Protein AF-A0A7C9CH06-F1 (afdb_monomer)

Foldseek 3Di:
DDDPCLVVCVVVNVCCVVQVLVVQQVVVCVVVVHRGDSVNSVVVVVVVVVLLVLLVVVLVVVVVLCVVLVNDDDSVVSSVCCNVPVVVSVVVSVVSVVVD

Organism: Opuntia streptacantha (NCBI:txid393608)

Solvent-accessible surface area (backbone atoms only — not comparable to full-atom values): 5587 Å² total; per-residue (Å²): 135,69,93,79,60,57,71,80,43,52,70,56,47,52,46,34,71,78,39,46,31,54,52,48,9,55,53,49,16,65,76,66,76,41,95,45,49,40,68,59,34,38,52,53,52,50,54,54,49,51,53,51,51,49,24,54,52,52,26,57,50,49,57,51,50,28,64,76,70,71,50,90,84,53,73,65,58,43,37,50,40,22,66,76,38,45,70,60,43,51,53,51,53,50,50,64,57,72,77,106

pLDDT: mean 87.13, std 10.78, range [40.25, 96.25]

Mean predicted aligned error: 7.33 Å

Radius of gyration: 19.56 Å; Cα contacts (8 Å, |Δi|>4): 58; chains: 1; bounding box: 33×28×54 Å

Secondary structure (DSSP, 8-state):
--TTGGGGSHHHHHHHHH-HHHHHHHHHHHHTTS---HHHHHHHHHHHHHHHHHHHHHHHHHHHHHHHHT----HHHHHHHHHHHHHHHHHHHHHHHHT-

InterPro domains:
  I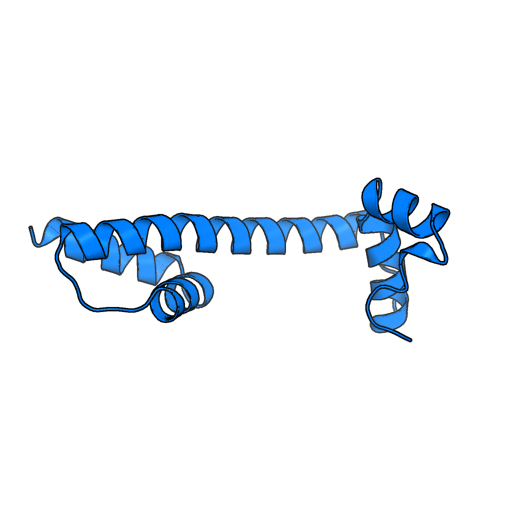PR006461 PLAC8 motif-containing protein [PF04749] (1-96)
  IPR006461 PLAC8 motif-containing protein [TIGR01571] (1-98)

Structure (mmCIF, N/CA/C/O backbone):
data_AF-A0A7C9CH06-F1
#
_entry.id   AF-A0A7C9CH06-F1
#
loop_
_atom_site.group_PDB
_atom_site.id
_atom_site.type_symbol
_atom_site.label_atom_id
_atom_site.label_alt_id
_atom_site.label_comp_id
_atom_site.label_asym_id
_atom_site.label_entity_id
_atom_site.label_seq_id
_atom_site.pdbx_PDB_ins_code
_atom_site.Cartn_x
_atom_site.Cartn_y
_atom_site.Cartn_z
_atom_site.occupancy
_atom_site.B_iso_or_equiv
_atom_site.auth_seq_id
_atom_site.auth_comp_id
_atom_site.auth_asym_id
_atom_site.auth_atom_id
_atom_site.pdbx_PDB_model_num
ATOM 1 N N . THR A 1 1 ? -8.769 -10.024 -26.191 1.00 49.56 1 THR A N 1
ATOM 2 C CA . THR A 1 1 ? -7.811 -10.797 -25.383 1.00 49.56 1 THR A CA 1
ATOM 3 C C . THR A 1 1 ? -8.604 -11.495 -24.314 1.00 49.56 1 THR A C 1
ATOM 5 O O . THR A 1 1 ? -9.334 -10.813 -23.600 1.00 49.56 1 THR A O 1
ATOM 8 N N . ASP A 1 2 ? -8.537 -12.823 -24.277 1.00 50.91 2 ASP A N 1
ATOM 9 C CA . ASP A 1 2 ? -9.234 -13.637 -23.283 1.00 50.91 2 ASP A CA 1
ATOM 10 C C . ASP A 1 2 ? -8.537 -13.570 -21.916 1.00 50.91 2 ASP A C 1
ATOM 12 O O . ASP A 1 2 ? -7.341 -13.284 -21.800 1.00 50.91 2 ASP A O 1
ATOM 16 N N . LEU A 1 3 ? -9.313 -13.799 -20.858 1.00 40.25 3 LEU A N 1
ATOM 17 C CA . LEU A 1 3 ? -8.829 -13.873 -19.484 1.00 40.25 3 LEU A CA 1
ATOM 18 C C . LEU A 1 3 ? -7.871 -15.080 -19.374 1.00 40.25 3 LEU A C 1
ATOM 20 O O . LEU A 1 3 ? -8.298 -16.201 -19.623 1.00 40.25 3 LEU A O 1
ATOM 24 N N . LEU A 1 4 ? -6.610 -14.859 -18.971 1.00 51.25 4 LEU A N 1
ATOM 25 C CA . LEU A 1 4 ? -5.547 -15.879 -18.791 1.00 51.25 4 LEU A CA 1
ATOM 26 C C . LEU A 1 4 ? -4.761 -16.326 -20.047 1.00 51.25 4 LEU A C 1
ATOM 28 O O . LEU A 1 4 ? -4.096 -17.359 -20.010 1.00 51.25 4 LEU A O 1
ATOM 32 N N . ASP A 1 5 ? -4.706 -15.519 -21.109 1.00 60.53 5 ASP A N 1
ATOM 33 C CA . ASP A 1 5 ? -3.862 -15.787 -22.297 1.00 60.53 5 ASP A CA 1
ATOM 34 C C . ASP A 1 5 ? -2.331 -15.665 -22.046 1.00 60.53 5 ASP A C 1
ATOM 36 O O . ASP A 1 5 ? -1.519 -15.661 -22.968 1.00 60.53 5 ASP A O 1
ATOM 40 N N . CYS A 1 6 ? -1.887 -15.569 -20.786 1.00 61.75 6 CYS A N 1
ATOM 41 C CA . CYS A 1 6 ? -0.467 -15.439 -20.431 1.00 61.75 6 CYS A CA 1
ATOM 42 C C . CYS A 1 6 ? 0.376 -16.663 -20.832 1.00 61.75 6 CYS A C 1
ATOM 44 O O . CYS A 1 6 ? 1.581 -16.538 -21.051 1.00 61.75 6 CYS A O 1
ATOM 46 N N . CYS A 1 7 ? -0.253 -17.835 -20.957 1.00 59.62 7 CYS A N 1
ATOM 47 C CA . CYS A 1 7 ? 0.399 -19.079 -21.364 1.00 59.62 7 CYS A CA 1
ATOM 48 C C . CYS A 1 7 ? 0.637 -19.184 -22.877 1.00 59.62 7 CYS A C 1
ATOM 50 O O . CYS A 1 7 ? 1.359 -20.085 -23.299 1.00 59.62 7 CYS A O 1
ATOM 52 N N . SER A 1 8 ? 0.071 -18.281 -23.684 1.00 73.81 8 SER A N 1
ATOM 53 C CA . SER A 1 8 ? 0.287 -18.248 -25.137 1.00 73.81 8 SER A CA 1
ATOM 54 C C . SER A 1 8 ? 1.666 -17.701 -25.512 1.00 73.81 8 SER A C 1
ATOM 56 O O . SER A 1 8 ? 2.202 -18.032 -26.567 1.00 73.81 8 SER A O 1
ATOM 58 N N . GLU A 1 9 ? 2.300 -16.952 -24.603 1.00 76.00 9 GLU A N 1
ATOM 59 C CA . GLU A 1 9 ? 3.699 -16.525 -24.704 1.00 76.00 9 GLU A CA 1
ATOM 60 C C . GLU A 1 9 ? 4.497 -16.981 -23.465 1.00 76.00 9 GLU A C 1
ATOM 62 O O . GLU A 1 9 ? 4.902 -16.162 -22.633 1.00 76.00 9 GLU A O 1
ATOM 67 N N . PRO A 1 10 ? 4.771 -18.291 -23.312 1.00 76.06 10 PRO A N 1
ATOM 68 C CA . PRO A 1 10 ? 5.369 -18.843 -22.094 1.00 76.06 10 PRO A CA 1
ATOM 69 C C . PRO A 1 10 ? 6.759 -18.260 -21.800 1.00 76.06 10 PRO A C 1
ATOM 71 O O . PRO A 1 10 ? 7.103 -18.030 -20.643 1.00 76.06 10 PRO A O 1
ATOM 74 N N . CYS A 1 11 ? 7.542 -17.935 -22.834 1.00 78.38 11 CYS A N 1
ATOM 75 C CA . CYS A 1 11 ? 8.826 -17.247 -22.679 1.00 78.38 11 CYS A CA 1
ATOM 76 C C . CYS A 1 11 ? 8.670 -15.834 -22.100 1.00 78.38 11 CYS A C 1
ATOM 78 O O . CYS A 1 11 ? 9.490 -15.414 -21.283 1.00 78.38 11 CYS A O 1
ATOM 80 N N . LEU A 1 12 ? 7.627 -15.100 -22.504 1.00 78.88 12 LEU A N 1
ATOM 81 C CA . LEU A 1 12 ? 7.341 -13.775 -21.962 1.00 78.88 12 LEU A CA 1
ATOM 82 C C . LEU A 1 12 ? 6.851 -13.893 -20.519 1.00 78.88 12 LEU A C 1
ATOM 84 O O . LEU A 1 12 ? 7.361 -13.182 -19.663 1.00 78.88 12 LEU A O 1
ATOM 88 N N . CYS A 1 13 ? 5.958 -14.844 -20.231 1.00 81.31 13 CYS A N 1
ATOM 89 C CA . CYS A 1 13 ? 5.489 -15.113 -18.873 1.00 81.31 13 CYS A CA 1
ATOM 90 C C . CYS A 1 13 ? 6.650 -15.458 -17.923 1.00 81.31 13 CYS A C 1
ATOM 92 O O . CYS A 1 13 ? 6.757 -14.875 -16.844 1.00 81.31 13 CYS A O 1
ATOM 94 N N . LEU A 1 14 ? 7.566 -16.343 -18.339 1.00 81.62 14 LEU A N 1
ATOM 95 C CA . LEU A 1 14 ? 8.777 -16.671 -17.579 1.00 81.62 14 LEU A CA 1
ATOM 96 C C . LEU A 1 14 ? 9.669 -15.439 -17.393 1.00 81.62 14 LEU A C 1
ATOM 98 O O . LEU A 1 14 ? 10.105 -15.152 -16.280 1.00 81.62 14 LEU A O 1
ATOM 102 N N . LYS A 1 15 ? 9.906 -14.663 -18.455 1.00 80.88 15 LYS A N 1
ATOM 103 C CA . LYS A 1 15 ? 10.706 -13.437 -18.369 1.00 80.88 15 LYS A CA 1
ATOM 104 C C . LYS A 1 15 ? 10.086 -12.414 -17.417 1.00 80.88 15 LYS A C 1
ATOM 106 O O . LYS A 1 15 ? 10.811 -11.816 -16.633 1.00 80.88 15 LYS A O 1
ATOM 111 N N . THR A 1 16 ? 8.773 -12.211 -17.457 1.00 84.69 16 THR A N 1
ATOM 112 C CA . THR A 1 16 ? 8.065 -11.305 -16.545 1.00 84.69 16 THR A CA 1
ATOM 113 C C . THR A 1 16 ? 8.111 -11.811 -15.109 1.00 84.69 16 THR A C 1
ATOM 115 O O . THR A 1 16 ? 8.262 -11.004 -14.199 1.00 84.69 16 THR A O 1
ATOM 118 N N . PHE A 1 17 ? 8.044 -13.125 -14.892 1.00 80.12 17 PHE A N 1
ATOM 119 C CA . PHE A 1 17 ? 8.186 -13.711 -13.562 1.00 80.12 17 PHE A CA 1
ATOM 120 C C . PHE A 1 17 ? 9.573 -13.439 -12.954 1.00 80.12 17 PHE A C 1
ATOM 122 O O . PHE A 1 17 ? 9.662 -13.010 -11.806 1.00 80.12 17 PHE A O 1
ATOM 129 N N . PHE A 1 18 ? 10.652 -13.627 -13.722 1.00 83.06 18 PHE A N 1
ATOM 130 C CA . PHE A 1 18 ? 12.020 -13.376 -13.241 1.00 83.06 18 PHE A CA 1
ATOM 131 C C . PHE A 1 18 ? 12.413 -11.889 -13.245 1.00 83.06 18 PHE A C 1
ATOM 133 O O . PHE A 1 18 ? 13.209 -11.455 -12.413 1.00 83.06 18 PHE A O 1
ATOM 140 N N . CYS A 1 19 ? 11.869 -11.101 -14.173 1.00 84.06 19 CYS A N 1
ATOM 141 C CA . CYS A 1 19 ? 12.205 -9.692 -14.388 1.00 84.06 19 CYS A CA 1
ATOM 142 C C . CYS A 1 19 ? 10.930 -8.849 -14.616 1.00 84.06 19 CYS A C 1
ATOM 144 O O . CYS A 1 19 ? 10.701 -8.321 -15.715 1.00 84.06 19 CYS A O 1
ATOM 146 N N . PRO A 1 20 ? 10.079 -8.680 -13.584 1.00 86.75 20 PRO A N 1
ATOM 147 C CA . PRO A 1 20 ? 8.800 -7.981 -13.724 1.00 86.75 20 PRO A CA 1
ATOM 148 C C . PRO A 1 20 ? 8.983 -6.498 -14.056 1.00 86.75 20 PRO A C 1
ATOM 150 O O . PRO A 1 20 ? 8.195 -5.933 -14.815 1.00 86.75 20 PRO A O 1
ATOM 153 N N . CYS A 1 21 ? 10.056 -5.876 -13.559 1.00 91.75 21 CYS A N 1
ATOM 154 C CA . CYS A 1 21 ? 10.351 -4.466 -13.800 1.00 91.75 21 CYS A CA 1
ATOM 155 C C . CYS A 1 21 ? 10.647 -4.152 -15.266 1.00 91.75 21 CYS A C 1
ATOM 157 O O . CYS A 1 21 ? 10.246 -3.094 -15.732 1.00 91.75 21 CYS A O 1
ATOM 159 N N . ASP A 1 22 ? 11.272 -5.062 -16.018 1.00 89.06 22 ASP A N 1
ATOM 160 C CA . ASP A 1 22 ? 11.539 -4.842 -17.446 1.00 89.06 22 ASP A CA 1
ATOM 161 C C . ASP A 1 22 ? 10.241 -4.844 -18.250 1.00 89.06 22 ASP A C 1
ATOM 163 O O . ASP A 1 22 ? 10.012 -3.996 -19.117 1.00 89.06 22 ASP A O 1
ATOM 167 N N . THR A 1 23 ? 9.363 -5.795 -17.928 1.00 90.69 23 THR A N 1
ATOM 168 C CA . THR A 1 23 ? 8.044 -5.892 -18.555 1.00 90.69 23 THR A CA 1
ATOM 169 C C . THR A 1 23 ? 7.222 -4.651 -18.216 1.00 90.69 23 THR A C 1
ATOM 171 O O . THR A 1 23 ? 6.679 -3.998 -19.108 1.00 90.69 23 TH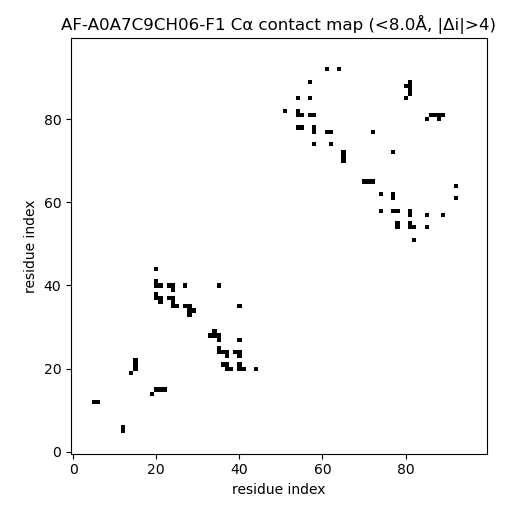R A O 1
ATOM 174 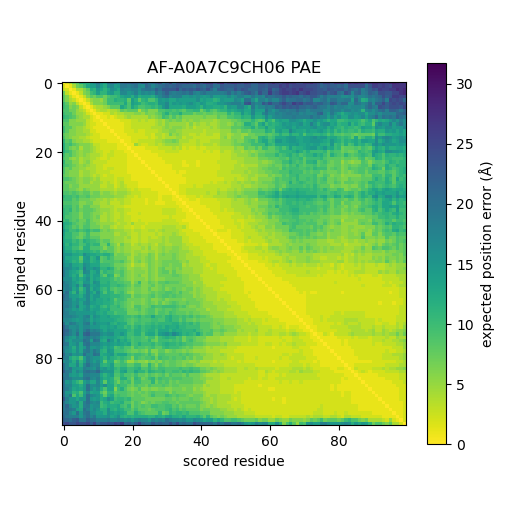N N . PHE A 1 24 ? 7.197 -4.263 -16.939 1.00 92.06 24 PHE A N 1
ATOM 175 C CA . PHE A 1 24 ? 6.462 -3.091 -16.479 1.00 92.06 24 PHE A CA 1
ATOM 176 C C . PHE A 1 24 ? 7.038 -1.772 -17.010 1.00 92.06 24 PHE A C 1
ATOM 178 O O . PHE A 1 24 ? 6.274 -0.868 -17.340 1.00 92.06 24 PHE A O 1
ATOM 185 N N . ALA A 1 25 ? 8.359 -1.655 -17.165 1.00 93.62 25 ALA A N 1
ATOM 186 C CA . ALA A 1 25 ? 9.009 -0.493 -17.766 1.00 93.62 25 ALA A CA 1
ATOM 187 C C . ALA A 1 25 ? 8.614 -0.320 -19.233 1.00 93.62 25 ALA A C 1
ATOM 189 O O . ALA A 1 25 ? 8.309 0.795 -19.660 1.00 93.62 25 ALA A O 1
ATOM 190 N N . LYS A 1 26 ? 8.544 -1.420 -19.996 1.00 92.88 26 LYS A N 1
ATOM 191 C CA . LYS A 1 26 ? 8.064 -1.392 -21.383 1.00 92.88 26 LYS A CA 1
ATOM 192 C C . LYS A 1 26 ? 6.604 -0.936 -21.456 1.00 92.88 26 LYS A C 1
ATOM 194 O O . LYS A 1 26 ? 6.292 -0.046 -22.243 1.00 92.88 26 LYS A O 1
ATOM 199 N N . ILE A 1 27 ? 5.736 -1.485 -20.602 1.00 92.94 27 ILE A N 1
ATOM 200 C CA . ILE A 1 27 ? 4.321 -1.081 -20.509 1.00 92.94 27 ILE A CA 1
ATOM 201 C C . ILE A 1 27 ? 4.208 0.406 -20.147 1.00 92.94 27 ILE A C 1
ATOM 203 O O . ILE A 1 27 ? 3.545 1.168 -20.848 1.00 92.94 27 ILE A O 1
ATOM 207 N N . SER A 1 28 ? 4.902 0.837 -19.093 1.00 92.75 28 SER A N 1
ATOM 208 C CA . SER A 1 28 ? 4.877 2.219 -18.603 1.00 92.75 28 SER A CA 1
ATOM 209 C C . SER A 1 28 ? 5.425 3.203 -19.631 1.00 92.75 28 SER A C 1
ATOM 211 O O . SER A 1 28 ? 4.922 4.320 -19.726 1.00 92.75 28 SER A O 1
ATOM 213 N N . THR A 1 29 ? 6.417 2.786 -20.423 1.00 95.50 29 THR A N 1
ATOM 214 C CA . THR A 1 29 ? 6.988 3.611 -21.490 1.00 95.50 29 THR A CA 1
ATOM 215 C C . THR A 1 29 ? 5.956 3.939 -22.560 1.00 95.50 29 THR A C 1
ATOM 217 O O . THR A 1 29 ? 5.806 5.099 -22.943 1.00 95.50 29 THR A O 1
ATOM 220 N N . VAL A 1 30 ? 5.213 2.923 -23.010 1.00 96.25 30 VAL A N 1
ATOM 221 C CA . VAL A 1 30 ? 4.140 3.090 -23.997 1.00 96.25 30 VAL A CA 1
ATOM 222 C C . VAL A 1 30 ? 2.986 3.900 -23.402 1.00 96.25 30 VAL A C 1
ATOM 224 O O . VAL A 1 30 ? 2.527 4.849 -24.027 1.00 96.25 30 VAL A O 1
ATOM 227 N N . ALA A 1 31 ? 2.559 3.577 -22.176 1.00 95.12 31 ALA A N 1
ATOM 228 C CA . ALA A 1 31 ? 1.426 4.233 -21.521 1.00 95.12 31 ALA A CA 1
ATOM 229 C C . ALA A 1 31 ? 1.655 5.730 -21.249 1.00 95.12 31 ALA A C 1
ATOM 231 O O . ALA A 1 31 ? 0.722 6.519 -21.350 1.00 95.12 31 ALA A O 1
ATOM 232 N N . ASN A 1 32 ? 2.887 6.127 -20.917 1.00 93.31 32 ASN A N 1
ATOM 233 C CA . ASN A 1 32 ? 3.228 7.519 -20.607 1.00 93.31 32 ASN A CA 1
ATOM 234 C C . ASN A 1 32 ? 3.852 8.274 -21.792 1.00 93.31 32 ASN A C 1
ATOM 236 O O . ASN A 1 32 ? 4.243 9.428 -21.626 1.00 93.31 32 ASN A O 1
ATOM 240 N N . ASN A 1 33 ? 3.998 7.632 -22.960 1.00 95.50 33 ASN A N 1
ATOM 241 C CA . ASN A 1 33 ? 4.707 8.168 -24.128 1.00 95.50 33 ASN A CA 1
ATOM 242 C C . ASN A 1 33 ? 6.091 8.773 -23.779 1.00 95.50 33 ASN A C 1
ATOM 244 O O . ASN A 1 33 ? 6.507 9.798 -24.318 1.00 95.50 33 ASN A O 1
ATOM 248 N N . ARG A 1 34 ? 6.794 8.154 -22.823 1.00 95.56 34 ARG A N 1
ATOM 249 C CA . ARG A 1 34 ? 8.097 8.591 -22.297 1.00 95.56 34 ARG A CA 1
ATOM 250 C C . ARG A 1 34 ? 8.910 7.367 -21.933 1.00 95.56 34 ARG A C 1
ATOM 252 O O . ARG A 1 34 ? 8.382 6.477 -21.286 1.00 95.56 34 ARG A O 1
ATOM 259 N N . TYR A 1 35 ? 10.195 7.341 -22.276 1.00 95.50 35 TYR A N 1
ATOM 260 C CA . TYR A 1 35 ? 11.075 6.254 -21.849 1.00 95.50 35 TYR A CA 1
ATOM 261 C C . TYR A 1 35 ? 11.126 6.141 -20.317 1.00 95.50 35 TYR A C 1
ATOM 263 O O . TYR A 1 35 ? 11.525 7.086 -19.635 1.00 95.50 35 TYR A O 1
ATOM 271 N N . ILE A 1 36 ? 10.735 4.974 -19.800 1.00 95.31 36 ILE A N 1
ATOM 272 C CA . ILE A 1 36 ? 10.834 4.586 -18.392 1.00 95.31 36 ILE A CA 1
ATOM 273 C C . ILE A 1 36 ? 11.889 3.491 -18.284 1.00 95.31 36 ILE A C 1
ATOM 275 O O . ILE A 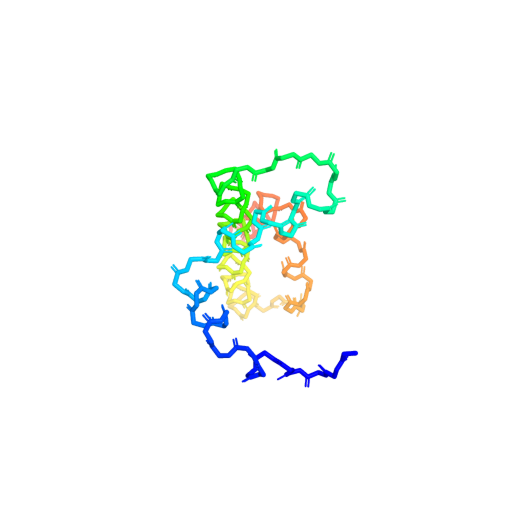1 36 ? 11.796 2.453 -18.938 1.00 95.31 36 ILE A O 1
ATOM 279 N N . SER A 1 37 ? 12.895 3.707 -17.439 1.00 94.81 37 SER A N 1
ATOM 280 C CA . SER A 1 37 ? 13.913 2.685 -17.178 1.00 94.81 37 SER A CA 1
ATOM 281 C C . SER A 1 37 ? 13.380 1.573 -16.266 1.00 94.81 37 SER A C 1
ATOM 283 O O . SER A 1 37 ? 12.511 1.811 -15.426 1.00 94.81 37 SER A O 1
ATOM 285 N N . SER A 1 38 ? 13.952 0.368 -16.363 1.00 91.06 38 SER A N 1
ATOM 286 C CA . SER A 1 38 ? 13.626 -0.745 -15.452 1.00 91.06 38 SER A CA 1
ATOM 287 C C . SER A 1 38 ? 13.832 -0.371 -13.980 1.00 91.06 38 SER A C 1
ATOM 289 O O . SER A 1 38 ? 12.992 -0.667 -13.137 1.00 91.06 38 SER A O 1
ATOM 291 N N . THR A 1 39 ? 14.882 0.394 -13.669 1.00 93.19 39 THR A N 1
ATOM 292 C CA . THR A 1 39 ? 15.144 0.904 -12.316 1.00 93.19 39 THR A CA 1
ATOM 293 C C . THR A 1 39 ? 14.043 1.840 -11.817 1.00 93.19 39 THR A C 1
ATOM 295 O O . THR A 1 39 ? 13.645 1.758 -10.657 1.00 93.19 39 THR A O 1
ATOM 298 N N . GLU A 1 40 ? 13.546 2.737 -12.667 1.00 92.75 40 GLU A N 1
ATOM 299 C CA . GLU A 1 40 ? 12.448 3.651 -12.329 1.00 92.75 40 GLU A CA 1
ATOM 300 C C . GLU A 1 40 ? 11.137 2.886 -12.105 1.00 92.75 40 GLU A C 1
ATOM 302 O O . GLU A 1 40 ? 10.466 3.094 -11.093 1.00 92.75 40 GLU A O 1
ATOM 307 N N . ALA A 1 41 ? 10.837 1.923 -12.980 1.00 91.81 41 ALA A N 1
ATOM 308 C CA . ALA A 1 41 ? 9.712 1.004 -12.841 1.00 91.81 41 ALA A CA 1
ATOM 309 C C . ALA A 1 41 ? 9.784 0.185 -11.536 1.00 91.81 41 ALA A C 1
ATOM 311 O O . ALA A 1 41 ? 8.812 0.132 -10.782 1.00 91.81 41 ALA A O 1
ATOM 312 N N . CYS A 1 42 ? 10.948 -0.395 -11.229 1.00 90.38 42 CYS A N 1
ATOM 313 C CA . CYS A 1 42 ? 11.209 -1.130 -9.990 1.00 90.38 42 CYS A CA 1
ATOM 314 C C . CYS A 1 42 ? 11.014 -0.250 -8.752 1.00 90.38 42 CYS A C 1
ATOM 316 O O . CYS A 1 42 ? 10.360 -0.671 -7.804 1.00 90.38 42 CYS A O 1
ATOM 318 N N . LYS A 1 43 ? 11.542 0.980 -8.748 1.00 90.94 43 LYS A N 1
ATOM 319 C CA . LYS A 1 43 ? 11.370 1.908 -7.619 1.00 90.94 43 LYS A CA 1
ATOM 320 C C . LYS A 1 43 ? 9.896 2.189 -7.343 1.00 90.94 43 LYS A C 1
ATOM 322 O O . LYS A 1 43 ? 9.483 2.107 -6.189 1.00 90.94 43 LYS A O 1
ATOM 327 N N . GLY A 1 44 ? 9.114 2.462 -8.389 1.00 87.75 44 GLY A N 1
ATOM 328 C CA . GLY A 1 44 ? 7.668 2.646 -8.271 1.00 87.75 44 GLY A CA 1
ATOM 329 C C . GLY A 1 44 ? 6.986 1.405 -7.697 1.00 87.75 44 GLY A C 1
ATOM 330 O O . GLY A 1 44 ? 6.340 1.484 -6.654 1.00 87.75 44 GLY A O 1
ATOM 331 N N . LEU A 1 45 ? 7.189 0.242 -8.324 1.00 88.31 45 LEU A N 1
ATOM 332 C CA . LEU A 1 45 ? 6.595 -1.024 -7.883 1.00 88.31 45 LEU A CA 1
ATOM 333 C C . LEU A 1 45 ? 6.947 -1.368 -6.431 1.00 88.31 45 LEU A C 1
ATOM 335 O O . LEU A 1 45 ? 6.060 -1.740 -5.665 1.00 88.31 45 LEU A O 1
ATOM 339 N N . MET A 1 46 ? 8.212 -1.218 -6.030 1.00 88.56 46 MET A N 1
ATOM 340 C CA . MET A 1 46 ? 8.641 -1.476 -4.655 1.00 88.56 46 MET A CA 1
ATOM 341 C C . MET A 1 46 ? 7.995 -0.502 -3.672 1.00 88.56 46 MET A C 1
ATOM 343 O O . MET A 1 46 ? 7.506 -0.942 -2.636 1.00 88.56 46 MET A O 1
ATOM 347 N N . ALA A 1 47 ? 7.950 0.796 -3.986 1.00 88.25 47 ALA A N 1
ATOM 348 C CA . ALA A 1 47 ? 7.326 1.787 -3.114 1.00 88.25 47 ALA A CA 1
ATOM 349 C C . ALA A 1 47 ? 5.838 1.474 -2.883 1.00 88.25 47 ALA A C 1
ATOM 351 O O . ALA A 1 47 ? 5.400 1.401 -1.735 1.00 88.25 47 ALA A O 1
ATOM 352 N N . TYR A 1 48 ? 5.079 1.195 -3.950 1.00 85.56 48 TYR A N 1
ATOM 353 C CA . TYR A 1 48 ? 3.670 0.808 -3.829 1.00 85.56 48 TYR A CA 1
ATOM 354 C C . TYR A 1 48 ? 3.491 -0.521 -3.084 1.00 85.56 48 TYR A C 1
ATOM 356 O O . TYR A 1 48 ? 2.597 -0.634 -2.246 1.00 85.56 48 TYR A O 1
ATOM 364 N N . SER A 1 49 ? 4.363 -1.504 -3.327 1.00 86.75 49 SER A N 1
ATOM 365 C CA . SER A 1 49 ? 4.316 -2.803 -2.642 1.00 86.75 49 SER A CA 1
ATOM 366 C C . SER A 1 49 ? 4.594 -2.675 -1.144 1.00 86.75 49 SER A C 1
ATOM 368 O O . SER A 1 49 ? 3.908 -3.302 -0.342 1.00 86.75 49 SER A O 1
ATOM 370 N N . LEU A 1 50 ? 5.561 -1.842 -0.748 1.00 86.94 50 LEU A N 1
ATOM 371 C CA . LEU A 1 50 ? 5.879 -1.584 0.658 1.00 86.94 50 LEU A CA 1
ATOM 372 C C . LEU A 1 50 ? 4.724 -0.880 1.374 1.00 86.94 50 LEU A C 1
ATOM 374 O O . LEU A 1 50 ? 4.363 -1.282 2.479 1.00 86.94 50 LEU A O 1
ATOM 378 N N . ILE A 1 51 ? 4.113 0.126 0.738 1.00 85.38 51 ILE A N 1
ATOM 379 C CA . ILE A 1 51 ? 2.949 0.832 1.291 1.00 85.38 51 ILE A CA 1
ATOM 380 C C . ILE A 1 51 ? 1.784 -0.142 1.480 1.00 85.38 51 ILE A C 1
ATOM 382 O O . ILE A 1 51 ? 1.223 -0.221 2.573 1.00 85.38 51 ILE A O 1
ATOM 386 N N . LEU A 1 52 ? 1.455 -0.926 0.449 1.00 86.44 52 LEU A N 1
ATOM 387 C CA . LEU A 1 52 ? 0.372 -1.903 0.517 1.00 86.44 52 LEU A CA 1
ATOM 388 C C . LEU A 1 52 ? 0.648 -2.974 1.580 1.00 86.44 52 LEU A C 1
ATOM 390 O O . LEU A 1 52 ? -0.227 -3.275 2.386 1.00 86.44 52 LEU A O 1
ATOM 394 N N . SER A 1 53 ? 1.872 -3.507 1.632 1.00 89.44 53 SER A N 1
ATOM 395 C CA . SER A 1 53 ? 2.274 -4.494 2.638 1.00 89.44 53 SER A CA 1
ATOM 396 C C . SER A 1 53 ? 2.170 -3.938 4.057 1.00 89.44 53 SER A C 1
ATOM 398 O O . SER A 1 53 ? 1.716 -4.651 4.952 1.00 89.44 53 SER A O 1
ATOM 400 N N . CYS A 1 54 ? 2.573 -2.683 4.271 1.00 89.50 54 CYS A N 1
ATOM 401 C CA . CYS A 1 54 ? 2.432 -2.004 5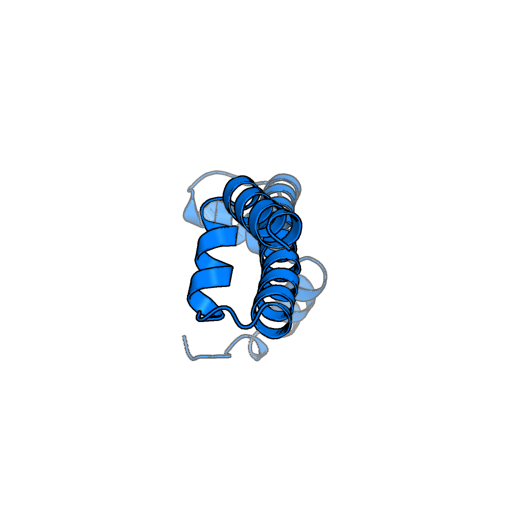.555 1.00 89.50 54 CYS A CA 1
ATOM 402 C C . CYS A 1 54 ? 0.953 -1.919 5.958 1.00 89.50 54 CYS A C 1
ATOM 404 O O . CYS A 1 54 ? 0.594 -2.406 7.027 1.00 89.50 54 CYS A O 1
ATOM 406 N N . CYS A 1 55 ? 0.089 -1.423 5.063 1.00 88.75 55 CYS A N 1
ATOM 407 C CA . CYS A 1 55 ? -1.350 -1.291 5.314 1.00 88.75 55 CYS A CA 1
ATOM 408 C C . CYS A 1 55 ? -2.023 -2.644 5.587 1.00 88.75 55 CYS A C 1
ATOM 410 O O . CYS A 1 55 ? -2.849 -2.761 6.487 1.00 88.75 55 CYS A O 1
ATOM 412 N N . CYS A 1 56 ? -1.660 -3.689 4.838 1.00 89.62 56 CYS A N 1
ATOM 413 C CA . CYS A 1 56 ? -2.160 -5.043 5.073 1.00 89.62 56 CYS A CA 1
ATOM 414 C C . CYS A 1 56 ? -1.734 -5.567 6.449 1.00 89.62 56 CYS A C 1
ATOM 416 O O . CYS A 1 56 ? -2.540 -6.173 7.156 1.00 89.62 56 CYS A O 1
ATOM 418 N N . HIS A 1 57 ? -0.477 -5.337 6.839 1.00 92.19 57 HIS A N 1
ATOM 419 C CA . HIS A 1 57 ? 0.040 -5.792 8.124 1.00 92.19 57 HIS A CA 1
ATOM 420 C C . HIS A 1 57 ? -0.661 -5.091 9.292 1.00 92.19 57 HIS A C 1
ATOM 422 O O . HIS A 1 57 ? -1.164 -5.760 10.197 1.00 92.19 57 HIS A O 1
ATOM 428 N N . THR A 1 58 ? -0.756 -3.763 9.251 1.00 91.12 58 THR A N 1
ATOM 429 C CA . THR A 1 58 ? -1.418 -2.976 10.295 1.00 91.12 58 THR A CA 1
ATOM 430 C C . THR A 1 58 ? -2.922 -3.252 10.341 1.00 91.12 58 THR A C 1
ATOM 432 O O . THR A 1 58 ? -3.464 -3.458 11.422 1.00 91.12 58 THR A O 1
ATOM 435 N N . CYS A 1 59 ? -3.589 -3.432 9.196 1.00 92.44 59 CYS A N 1
ATOM 436 C CA . CYS A 1 59 ? -4.984 -3.880 9.142 1.00 92.44 59 CYS A CA 1
ATOM 437 C C . CYS A 1 59 ? -5.186 -5.257 9.803 1.00 92.44 59 CYS A C 1
ATOM 439 O O . CYS A 1 59 ? -6.171 -5.474 10.511 1.00 92.44 59 CYS A O 1
ATOM 441 N N . CYS A 1 60 ? -4.264 -6.209 9.618 1.00 93.69 60 CYS A N 1
ATOM 442 C CA . CYS A 1 60 ? -4.341 -7.502 10.307 1.00 93.69 60 CYS A CA 1
ATOM 443 C C . CYS A 1 60 ? -4.264 -7.343 11.834 1.00 93.69 60 CYS A C 1
ATOM 445 O O . CYS A 1 60 ? -4.952 -8.060 12.566 1.00 93.69 60 CYS A O 1
ATOM 447 N N . VAL A 1 61 ? -3.435 -6.415 12.320 1.00 95.19 61 VAL A N 1
ATOM 448 C CA . VAL A 1 61 ? -3.340 -6.076 13.747 1.00 95.19 61 VAL A CA 1
ATOM 449 C C . VAL A 1 61 ? -4.626 -5.402 14.226 1.00 95.19 61 VAL A C 1
ATOM 451 O O . VAL A 1 61 ? -5.188 -5.841 15.230 1.00 95.19 61 VAL A O 1
ATOM 454 N N . ARG A 1 62 ? -5.165 -4.446 13.462 1.00 95.69 62 ARG A N 1
ATOM 455 C CA . ARG A 1 62 ? -6.443 -3.778 13.735 1.00 95.69 62 ARG A CA 1
ATOM 456 C C . ARG A 1 62 ? -7.584 -4.768 13.945 1.00 95.69 62 ARG A C 1
ATOM 458 O O . ARG A 1 62 ? -8.301 -4.685 14.941 1.00 95.69 62 ARG A O 1
ATOM 465 N N . VAL A 1 63 ? -7.720 -5.748 13.050 1.00 93.94 63 VAL A N 1
ATOM 466 C CA . VAL A 1 63 ? -8.750 -6.795 13.145 1.00 93.94 63 VAL A CA 1
ATOM 467 C C . VAL A 1 63 ? -8.605 -7.603 14.437 1.00 93.94 63 VAL A C 1
ATOM 469 O O . VAL A 1 63 ? -9.608 -7.938 15.071 1.00 93.94 63 VAL A O 1
ATOM 472 N N . LYS A 1 64 ? -7.373 -7.923 14.855 1.00 95.31 64 LYS A N 1
ATOM 473 C CA . LYS A 1 64 ? -7.124 -8.608 16.134 1.00 95.31 64 LYS A CA 1
ATOM 474 C C . LYS A 1 64 ? -7.501 -7.719 17.317 1.00 95.31 64 LYS A C 1
ATOM 476 O O . LYS A 1 64 ? -8.186 -8.192 18.220 1.00 95.31 64 LYS A O 1
ATOM 481 N N . LEU A 1 65 ? -7.114 -6.444 17.281 1.00 95.19 65 LEU A N 1
ATOM 482 C CA . LEU A 1 65 ? -7.420 -5.477 18.331 1.00 95.19 65 LEU A CA 1
ATOM 483 C C . LEU A 1 65 ? -8.934 -5.323 18.525 1.00 95.19 65 LEU A C 1
ATOM 485 O O . LEU A 1 65 ? -9.415 -5.423 19.651 1.00 95.19 65 LEU A O 1
ATOM 489 N N . ARG A 1 66 ? -9.705 -5.198 17.434 1.00 95.00 66 ARG A N 1
ATOM 490 C CA . ARG A 1 66 ? -11.175 -5.126 17.502 1.00 95.00 66 ARG A CA 1
ATOM 491 C C . ARG A 1 66 ? -11.796 -6.340 18.175 1.00 95.00 66 ARG A C 1
ATOM 493 O O . ARG A 1 66 ? -12.717 -6.181 18.969 1.00 95.00 66 ARG A O 1
ATOM 500 N N . LYS A 1 67 ? -11.288 -7.542 17.890 1.00 94.25 67 LYS A N 1
ATOM 501 C CA . LYS A 1 67 ? -11.774 -8.778 18.523 1.00 94.25 67 LYS A CA 1
ATOM 502 C C . LYS A 1 67 ? -11.493 -8.796 20.025 1.00 94.25 67 LYS A C 1
ATOM 504 O O . LYS A 1 67 ? -12.373 -9.168 20.789 1.00 94.25 67 LYS A O 1
ATOM 509 N N . ILE A 1 68 ? -10.296 -8.381 20.441 1.00 95.56 68 ILE A N 1
ATOM 510 C CA . ILE A 1 68 ? -9.892 -8.357 21.857 1.00 95.56 68 ILE A CA 1
ATOM 511 C C . ILE A 1 68 ? -10.694 -7.309 22.638 1.00 95.56 68 ILE A C 1
ATOM 513 O O . ILE A 1 68 ? -11.148 -7.577 23.746 1.00 95.56 68 ILE A O 1
ATOM 517 N N . LEU A 1 69 ? -10.903 -6.130 22.050 1.00 94.00 69 LEU A N 1
ATOM 518 C CA . LEU A 1 69 ? -11.598 -5.010 22.690 1.00 94.00 69 LEU A CA 1
ATOM 519 C C . LEU A 1 69 ? -13.125 -5.026 22.496 1.00 94.00 69 LEU A C 1
ATOM 521 O O . LEU A 1 69 ? -13.808 -4.144 23.018 1.00 94.00 69 LEU A O 1
ATOM 525 N N . ASN A 1 70 ? -13.649 -6.023 21.774 1.00 94.69 70 ASN A N 1
ATOM 526 C CA . ASN A 1 70 ? -15.051 -6.167 21.377 1.00 94.69 70 ASN A CA 1
ATOM 527 C C . ASN A 1 70 ? -15.616 -4.924 20.651 1.00 94.69 70 ASN A C 1
ATOM 529 O O . ASN A 1 70 ? -16.711 -4.451 20.950 1.00 94.69 70 ASN A O 1
ATOM 533 N N . ILE A 1 71 ? -14.838 -4.380 19.708 1.00 93.19 71 ILE A N 1
ATOM 534 C CA . ILE A 1 71 ? -15.175 -3.193 18.909 1.00 93.19 71 ILE A CA 1
ATOM 535 C C . ILE A 1 71 ? -15.826 -3.616 17.586 1.00 93.19 71 ILE A C 1
ATOM 537 O O . ILE A 1 71 ? -15.260 -4.391 16.806 1.00 93.19 71 ILE A O 1
ATOM 541 N N . THR A 1 72 ? -16.999 -3.056 17.293 1.00 94.00 72 THR A N 1
ATOM 542 C CA . THR A 1 72 ? -17.721 -3.277 16.032 1.00 94.00 72 THR A CA 1
ATOM 543 C C . THR A 1 72 ? -16.963 -2.680 14.841 1.00 94.00 72 THR A C 1
ATOM 545 O O . THR A 1 72 ? -16.462 -1.563 14.919 1.00 94.00 72 THR A O 1
ATOM 548 N N . GLY A 1 73 ? -16.887 -3.405 13.719 1.00 90.94 73 GLY A N 1
ATOM 549 C CA . GLY A 1 73 ? -16.281 -2.903 12.476 1.00 90.94 73 GLY A CA 1
ATOM 550 C C . GLY A 1 73 ? -16.064 -3.983 11.410 1.00 90.94 73 GLY A C 1
ATOM 551 O O . GLY A 1 73 ? -16.230 -5.180 11.680 1.00 90.94 73 GLY A O 1
ATOM 552 N N . GLY A 1 74 ? -15.645 -3.575 10.211 1.00 91.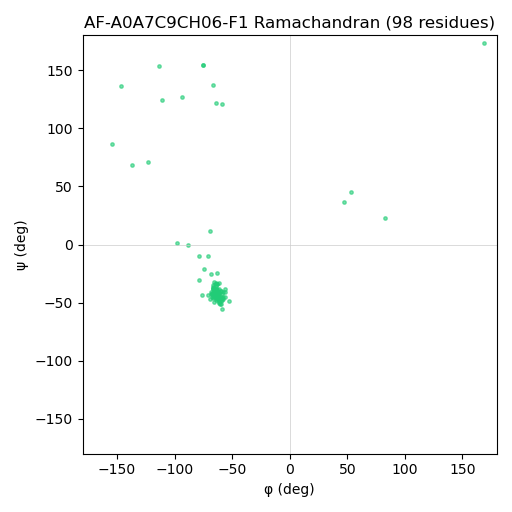25 74 GLY A N 1
ATOM 553 C CA . GLY A 1 74 ? -15.359 -4.455 9.076 1.00 91.25 74 GLY A CA 1
ATOM 554 C C . GLY A 1 74 ? -13.881 -4.480 8.676 1.00 91.25 74 GLY A C 1
ATOM 555 O O . GLY A 1 74 ? -13.149 -3.522 8.892 1.00 91.25 74 GLY A O 1
ATOM 556 N N . ILE A 1 75 ? -13.434 -5.583 8.062 1.00 89.50 75 ILE A N 1
ATOM 557 C CA . ILE A 1 75 ? -12.068 -5.688 7.509 1.00 89.50 75 ILE A CA 1
ATOM 558 C C . ILE A 1 75 ? -11.832 -4.688 6.367 1.00 89.50 75 ILE A C 1
ATOM 560 O O . ILE A 1 75 ? -10.730 -4.175 6.214 1.00 89.50 75 ILE A O 1
ATOM 564 N N . PHE A 1 76 ? -12.876 -4.389 5.589 1.00 90.44 76 PHE A N 1
ATOM 565 C CA . PHE A 1 76 ? -12.814 -3.402 4.514 1.00 90.44 76 PHE A CA 1
ATOM 566 C C . PHE A 1 76 ? -12.628 -1.982 5.056 1.00 90.44 76 PHE A C 1
ATOM 568 O O . PHE A 1 76 ? -11.795 -1.251 4.527 1.00 90.44 76 PHE A O 1
ATOM 575 N N . ASP A 1 77 ? -13.334 -1.617 6.131 1.00 88.62 77 AS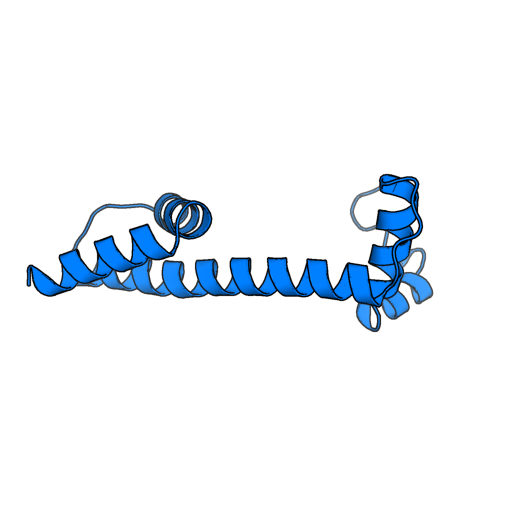P A N 1
ATOM 576 C CA . ASP A 1 77 ? -13.196 -0.303 6.774 1.00 88.62 77 ASP A CA 1
ATOM 577 C C . ASP A 1 77 ? -11.809 -0.126 7.400 1.00 88.62 77 ASP A C 1
ATOM 579 O O . ASP A 1 77 ? -11.180 0.922 7.248 1.00 88.62 77 ASP A O 1
ATOM 583 N N . ASP A 1 78 ? -11.301 -1.171 8.062 1.00 90.56 78 ASP A N 1
ATOM 584 C CA . ASP A 1 78 ? -9.955 -1.178 8.636 1.00 90.56 78 ASP A CA 1
ATOM 585 C C . ASP A 1 78 ? -8.892 -0.999 7.542 1.00 90.56 78 ASP A C 1
ATOM 587 O O . ASP A 1 78 ? -8.008 -0.148 7.658 1.00 90.56 78 ASP A O 1
ATOM 591 N N . PHE A 1 79 ? -8.998 -1.767 6.452 1.00 88.00 79 PHE A N 1
ATOM 592 C CA . PHE A 1 79 ? -8.067 -1.675 5.332 1.00 88.00 79 PHE A CA 1
ATOM 593 C C . PHE A 1 79 ? -8.108 -0.290 4.683 1.00 88.00 79 PHE A C 1
ATOM 595 O O . PHE A 1 79 ? -7.057 0.308 4.453 1.00 88.00 79 PHE A O 1
ATOM 602 N N . LEU A 1 80 ? -9.307 0.246 4.433 1.00 88.38 80 LEU A N 1
ATOM 603 C CA . LEU A 1 80 ? -9.475 1.572 3.846 1.00 88.38 80 LEU A CA 1
ATOM 604 C C . LEU A 1 80 ? -8.895 2.662 4.754 1.00 88.38 80 LEU A C 1
ATOM 606 O O . LEU A 1 80 ? -8.232 3.570 4.262 1.00 88.38 80 LEU A O 1
AT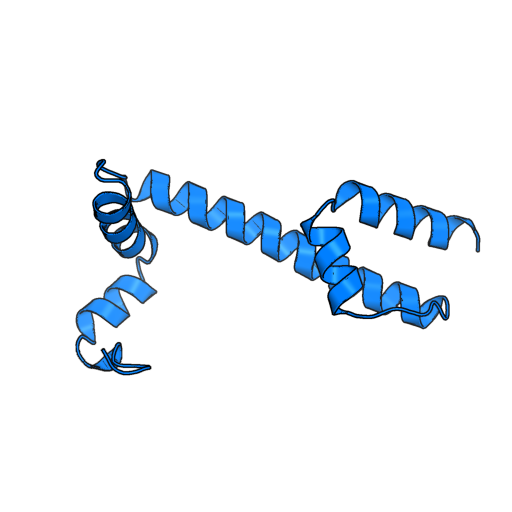OM 610 N N . SER A 1 81 ? -9.071 2.550 6.071 1.00 87.69 81 SER A N 1
ATOM 611 C CA . SER A 1 81 ? -8.514 3.503 7.037 1.00 87.69 81 SER A CA 1
ATOM 612 C C . SER A 1 81 ? -6.982 3.511 7.010 1.00 87.69 81 SER A C 1
ATOM 614 O O . SER A 1 81 ? -6.372 4.580 6.937 1.00 87.69 81 SER A O 1
ATOM 616 N N . HIS A 1 82 ? -6.351 2.331 6.985 1.00 87.62 82 HIS A N 1
ATOM 617 C CA . HIS A 1 82 ? -4.893 2.200 6.868 1.00 87.62 82 HIS A CA 1
ATOM 618 C C . HIS A 1 82 ? -4.361 2.677 5.517 1.00 87.62 82 HIS A C 1
ATOM 620 O O . HIS A 1 82 ? -3.317 3.324 5.463 1.00 87.62 82 HIS A O 1
ATOM 626 N N . PHE A 1 83 ? -5.099 2.417 4.439 1.00 84.88 83 PHE A N 1
ATOM 627 C CA . PHE A 1 83 ? -4.740 2.865 3.097 1.00 84.88 83 PHE A CA 1
ATOM 628 C C . PHE A 1 83 ? -4.844 4.390 2.935 1.00 84.88 83 PHE A C 1
ATOM 630 O O . PHE A 1 83 ? -3.971 5.002 2.324 1.00 84.88 83 PHE A O 1
ATOM 637 N N . MET A 1 84 ? -5.883 5.015 3.501 1.00 87.75 84 MET A N 1
ATOM 638 C CA . MET A 1 84 ? -6.109 6.464 3.416 1.00 87.75 84 MET A CA 1
ATOM 639 C C . MET A 1 84 ? -5.181 7.261 4.344 1.00 87.75 84 MET A C 1
ATOM 641 O O . MET A 1 84 ? -4.646 8.290 3.936 1.00 87.75 84 MET A O 1
ATOM 645 N N . CYS A 1 85 ? -4.990 6.814 5.592 1.00 86.69 85 CYS A N 1
ATOM 646 C CA . CYS A 1 85 ? -4.058 7.428 6.542 1.00 86.69 85 CYS A CA 1
ATOM 647 C C . CYS A 1 85 ? -3.579 6.417 7.602 1.00 86.69 85 CYS A C 1
ATOM 649 O O . CYS A 1 85 ? -4.112 6.358 8.713 1.00 86.69 85 CYS A O 1
ATOM 651 N N . CYS A 1 86 ? -2.514 5.669 7.294 1.00 84.94 86 CYS A N 1
ATOM 652 C CA . CYS A 1 86 ? -1.937 4.675 8.208 1.00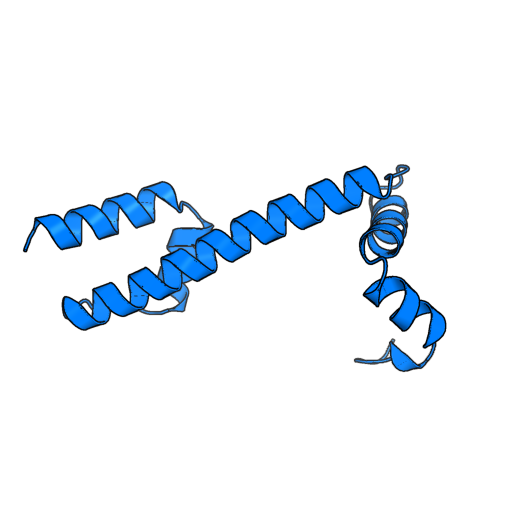 84.94 86 CYS A CA 1
ATOM 653 C C . CYS A 1 86 ? -1.531 5.268 9.573 1.00 84.94 86 CYS A C 1
ATOM 655 O O . CYS A 1 86 ? -1.826 4.688 10.615 1.00 84.94 86 CYS A O 1
ATOM 657 N N . CYS A 1 87 ? -0.932 6.466 9.611 1.00 86.31 87 CYS A N 1
ATOM 658 C CA . CYS A 1 87 ? -0.557 7.096 10.882 1.00 86.31 87 CYS A CA 1
ATOM 659 C C . CYS A 1 87 ? -1.775 7.471 11.741 1.00 86.31 87 CYS A C 1
ATOM 661 O O . CYS A 1 87 ? -1.751 7.261 12.952 1.00 86.31 87 CYS A O 1
ATOM 663 N N . CYS A 1 88 ? -2.853 7.968 11.129 1.00 89.31 88 CYS A N 1
ATOM 664 C CA . CYS A 1 88 ? -4.095 8.278 11.832 1.00 89.31 88 CYS A CA 1
ATOM 665 C C . CYS A 1 88 ? -4.728 7.007 12.417 1.00 89.31 88 CYS A C 1
ATOM 667 O O . CYS A 1 88 ? -5.121 7.000 13.583 1.00 89.31 88 CYS A O 1
ATOM 669 N N . ALA A 1 89 ? -4.789 5.935 11.618 1.00 90.69 89 ALA A N 1
ATOM 670 C CA . ALA A 1 89 ? -5.343 4.649 12.029 1.00 90.69 89 ALA A CA 1
ATOM 671 C C . ALA A 1 89 ? -4.556 4.044 13.204 1.00 90.69 89 ALA A C 1
ATOM 673 O O . ALA A 1 89 ? -5.147 3.668 14.213 1.00 90.69 89 ALA A O 1
ATOM 674 N N . LEU A 1 90 ? -3.220 4.057 13.138 1.00 91.00 90 LEU A N 1
ATOM 675 C CA . LEU A 1 90 ? -2.368 3.590 14.237 1.00 91.00 90 LEU A CA 1
ATOM 676 C C . LEU A 1 90 ? -2.532 4.428 15.514 1.00 91.00 90 LEU A C 1
ATOM 678 O O . LEU A 1 90 ? -2.556 3.874 16.610 1.00 91.00 90 LEU A O 1
ATOM 682 N N . VAL A 1 91 ? -2.685 5.752 15.403 1.00 92.75 91 VAL A N 1
ATOM 683 C CA . VAL A 1 91 ? -2.946 6.616 16.569 1.00 92.75 91 VAL A CA 1
ATOM 684 C C . VAL A 1 91 ? -4.322 6.335 17.178 1.00 92.75 91 VAL A C 1
ATOM 686 O O . VAL A 1 91 ? -4.457 6.357 18.401 1.00 92.75 91 VAL A O 1
ATOM 689 N N . GLN A 1 92 ? -5.344 6.065 16.361 1.00 91.81 92 GLN A N 1
ATOM 690 C CA . GLN A 1 92 ? -6.652 5.639 16.862 1.00 91.81 92 GLN A CA 1
ATOM 691 C C . GLN A 1 92 ? -6.532 4.321 17.636 1.00 91.81 92 GLN A C 1
ATOM 693 O O . GLN A 1 92 ? -7.002 4.240 18.767 1.00 91.81 92 GLN A O 1
ATOM 698 N N . GLU A 1 93 ? -5.879 3.316 17.056 1.00 93.81 93 GLU A N 1
ATOM 699 C CA . GLU A 1 93 ? -5.663 2.013 17.694 1.00 93.81 93 GLU A CA 1
ATOM 700 C C . GLU A 1 93 ? -4.893 2.141 19.011 1.00 93.81 93 GLU A C 1
ATOM 702 O O . GLU A 1 93 ? -5.281 1.539 20.009 1.00 93.81 93 GLU A O 1
ATOM 707 N N . TRP A 1 94 ? -3.853 2.978 19.045 1.00 94.31 94 TRP A N 1
ATOM 708 C CA . TRP A 1 94 ? -3.113 3.283 20.269 1.00 94.31 94 TRP A CA 1
ATOM 709 C C . TRP A 1 94 ? -4.019 3.864 21.362 1.00 94.31 94 TRP A C 1
ATOM 711 O O . TRP A 1 94 ? -3.964 3.433 22.510 1.00 94.31 94 TRP A O 1
ATOM 721 N N . ARG A 1 95 ? -4.899 4.813 21.017 1.00 93.12 95 ARG A N 1
ATOM 722 C CA . ARG A 1 95 ? -5.855 5.393 21.976 1.00 93.12 95 ARG A CA 1
ATOM 723 C C . ARG A 1 95 ? -6.858 4.361 22.488 1.00 93.12 95 ARG A C 1
ATOM 725 O O . ARG A 1 95 ? -7.203 4.395 23.661 1.00 93.12 95 ARG A O 1
ATOM 732 N N . GLU A 1 96 ? -7.327 3.457 21.630 1.00 93.81 96 GLU A N 1
ATOM 733 C CA . GLU A 1 96 ? -8.225 2.366 22.032 1.00 93.81 96 GLU A CA 1
ATOM 734 C C . GLU A 1 96 ? -7.552 1.401 23.022 1.00 93.81 96 GLU A C 1
ATOM 736 O O . GLU A 1 96 ? -8.228 0.885 23.912 1.00 93.81 96 GLU A O 1
ATOM 741 N N . VAL A 1 97 ? -6.237 1.187 22.887 1.00 95.31 97 VAL A N 1
ATOM 742 C CA . VAL A 1 97 ? -5.429 0.420 23.847 1.00 95.31 97 VAL A CA 1
ATOM 743 C C . VAL A 1 97 ? -5.277 1.174 25.170 1.00 95.31 97 VAL A C 1
ATOM 745 O O . VAL A 1 97 ? -5.508 0.578 26.210 1.00 95.31 97 VAL A O 1
ATOM 748 N N . GLU A 1 98 ? -4.948 2.468 25.143 1.00 95.38 98 GLU A N 1
ATOM 749 C CA . GLU A 1 98 ? -4.698 3.277 26.353 1.00 95.38 98 GLU A CA 1
ATOM 750 C C . GLU A 1 98 ? -5.958 3.526 27.206 1.00 95.38 98 GLU A C 1
ATOM 752 O O . GLU A 1 98 ? -5.874 3.772 28.404 1.00 95.38 98 GLU A O 1
ATOM 757 N N . ILE A 1 99 ? -7.151 3.482 26.604 1.00 90.00 99 ILE A N 1
ATOM 758 C CA . ILE A 1 99 ? -8.428 3.637 27.328 1.00 90.00 99 ILE A CA 1
ATOM 759 C C . ILE A 1 99 ? -8.747 2.407 28.212 1.00 90.00 99 ILE A C 1
ATOM 761 O O . ILE A 1 99 ? -9.686 2.449 29.011 1.00 90.00 99 ILE A O 1
ATOM 765 N N . ARG A 1 100 ? -7.995 1.308 28.082 1.00 69.62 100 ARG A N 1
ATOM 766 C CA . ARG A 1 100 ? -8.162 0.072 28.858 1.00 69.62 100 ARG A CA 1
ATOM 767 C C . ARG A 1 100 ? -7.112 -0.066 29.947 1.00 69.62 100 ARG A C 1
ATOM 769 O O . ARG A 1 100 ? -7.517 -0.564 31.021 1.00 69.62 100 ARG A O 1
#

Sequence (100 aa):
TDLLDCCSEPCLCLKTFFCPCDTFAKISTVANNRYISSTEACKGLMAYSLILSCCCHTCCVRVKLRKILNITGGIFDDFLSHFMCCCCALVQEWREVEIR